Protein AF-A0A8B6ELU1-F1 (afdb_monomer)

Sequence (72 aa):
MPQYCSVPGCRNSGGHKFPEERELQLRWRVAIKRRDSTTKGLWKPGKHDVVCAAHFKEADYRFWTIRLDNFQ

InterPro domains:
  IPR006612 THAP-type zinc finger [PF05485] (5-59)
  IPR006612 THAP-type zinc finger [PS50950] (1-72)
  IPR006612 THAP-type zinc finger [SM00980] (3-71)
  IPR052224 THAP domain-containing protein [PTHR46927] (1-62)

Foldseek 3Di:
DFQAAPQPPGGDTDAADQDPDPVSSVVVLVVSVDADPPPRHRDDDDPRHHHHCVVDDPVVVPPDPPPPPPDD

Secondary structure (DSSP, 8-state):
---BBSSTT---B--EEPPSSHHHHHHHHHHHTPBPTTT-SB----TT-EE-GGGS-GGGG--SSTTSS---

Structure (mmCIF, N/CA/C/O backbone):
data_AF-A0A8B6ELU1-F1
#
_entry.id   AF-A0A8B6ELU1-F1
#
loop_
_atom_site.group_PDB
_atom_site.id
_atom_site.type_symbol
_atom_site.label_atom_id
_atom_site.label_alt_id
_atom_site.label_comp_id
_atom_site.label_asym_id
_atom_site.label_entity_id
_atom_site.label_seq_id
_atom_site.pdbx_PDB_ins_code
_atom_site.Cartn_x
_atom_site.Cartn_y
_atom_site.Cartn_z
_atom_site.occupancy
_atom_site.B_iso_or_equiv
_atom_site.auth_seq_id
_atom_site.auth_comp_id
_atom_site.auth_asym_id
_atom_site.auth_atom_id
_atom_site.pdbx_PDB_model_num
ATOM 1 N N . MET A 1 1 ? 16.093 0.762 9.149 1.00 51.75 1 MET A N 1
ATOM 2 C CA . MET A 1 1 ? 15.354 -0.518 9.241 1.00 51.75 1 MET A CA 1
ATOM 3 C C . MET A 1 1 ? 15.073 -1.012 7.830 1.00 51.75 1 MET A C 1
ATOM 5 O O . MET A 1 1 ? 14.645 -0.186 7.024 1.00 51.75 1 MET A O 1
ATOM 9 N N . PRO A 1 2 ? 15.346 -2.289 7.505 1.00 59.91 2 PRO A N 1
ATOM 10 C CA . PRO A 1 2 ? 14.966 -2.856 6.216 1.00 59.91 2 PRO A CA 1
ATOM 11 C C . PRO A 1 2 ? 13.449 -2.753 6.061 1.00 59.91 2 PRO A C 1
ATOM 13 O O . PRO A 1 2 ? 12.711 -3.103 6.981 1.00 59.91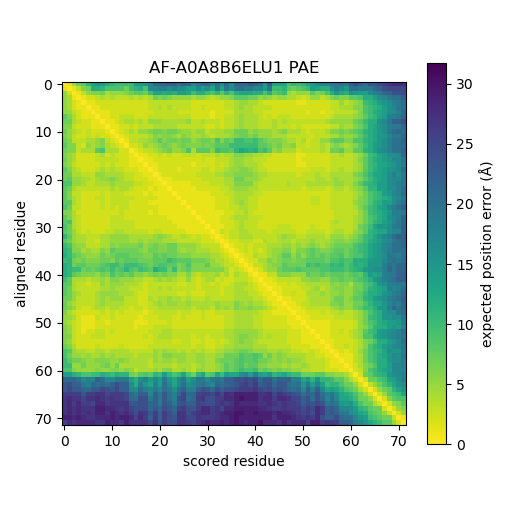 2 PRO A O 1
ATOM 16 N N . GLN A 1 3 ? 12.993 -2.233 4.925 1.00 77.38 3 GLN A N 1
ATOM 17 C CA . GLN A 1 3 ? 11.566 -2.172 4.626 1.00 77.38 3 GLN A CA 1
ATOM 18 C C . GLN A 1 3 ? 11.138 -3.538 4.094 1.00 77.38 3 GLN A C 1
ATOM 20 O O . GLN A 1 3 ? 11.606 -3.952 3.034 1.00 77.38 3 GLN A O 1
ATOM 25 N N . TYR A 1 4 ? 10.313 -4.263 4.847 1.00 87.88 4 TYR A N 1
ATOM 26 C CA . TYR A 1 4 ? 9.779 -5.562 4.433 1.00 87.88 4 TYR A CA 1
ATOM 27 C C . TYR A 1 4 ? 8.497 -5.383 3.622 1.00 87.88 4 TYR A C 1
ATOM 29 O O . TYR A 1 4 ? 7.753 -4.423 3.829 1.00 87.88 4 TYR A O 1
ATOM 37 N N . CYS A 1 5 ? 8.229 -6.320 2.714 1.00 92.06 5 CYS A N 1
ATOM 38 C CA . CYS A 1 5 ? 6.992 -6.313 1.946 1.00 92.06 5 CYS A CA 1
ATOM 39 C C . CYS A 1 5 ? 5.769 -6.452 2.871 1.00 92.0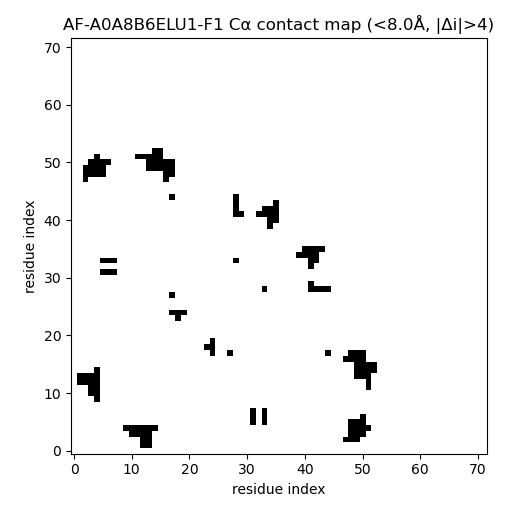6 5 CYS A C 1
ATOM 41 O O . CYS A 1 5 ? 5.707 -7.350 3.709 1.00 92.06 5 CYS A O 1
ATOM 43 N N . SER A 1 6 ? 4.760 -5.601 2.684 1.00 91.56 6 SER A N 1
ATOM 44 C CA . SER A 1 6 ? 3.514 -5.628 3.457 1.00 91.56 6 SER A CA 1
ATOM 45 C C . SER A 1 6 ? 2.589 -6.798 3.089 1.00 91.56 6 SER A C 1
ATOM 47 O O . SER A 1 6 ? 1.557 -6.975 3.743 1.00 91.56 6 SER A O 1
ATOM 49 N N . VAL A 1 7 ? 2.923 -7.584 2.056 1.00 92.00 7 VAL A N 1
ATOM 50 C CA . VAL A 1 7 ? 2.152 -8.761 1.632 1.00 92.00 7 VAL A CA 1
ATOM 51 C C . VAL A 1 7 ? 2.362 -9.916 2.615 1.00 92.00 7 VAL A C 1
ATOM 53 O O . VAL A 1 7 ? 3.500 -10.356 2.795 1.00 92.00 7 VAL A O 1
ATOM 56 N N . PRO A 1 8 ? 1.290 -10.449 3.237 1.00 90.44 8 PRO A N 1
ATOM 57 C CA . PRO A 1 8 ? 1.399 -11.581 4.149 1.00 90.44 8 PRO A CA 1
ATOM 58 C C . PRO A 1 8 ? 2.109 -12.776 3.504 1.00 90.44 8 PRO A C 1
ATOM 60 O O . PRO A 1 8 ? 1.764 -13.195 2.403 1.00 90.44 8 PRO A O 1
ATOM 63 N N . GLY A 1 9 ? 3.107 -13.327 4.198 1.00 89.81 9 GLY A N 1
ATOM 64 C CA . GLY A 1 9 ? 3.889 -14.472 3.721 1.00 89.81 9 GLY A CA 1
ATOM 65 C C . GLY A 1 9 ? 5.012 -14.127 2.735 1.00 89.81 9 GLY A C 1
ATOM 66 O O . GLY A 1 9 ? 5.842 -14.989 2.450 1.00 89.81 9 GLY A O 1
ATOM 67 N N . CYS A 1 10 ? 5.103 -12.881 2.260 1.00 92.00 10 CYS A N 1
ATOM 68 C CA . CYS A 1 10 ? 6.226 -12.437 1.443 1.00 92.00 10 CYS A CA 1
ATOM 69 C C . CYS A 1 10 ? 7.4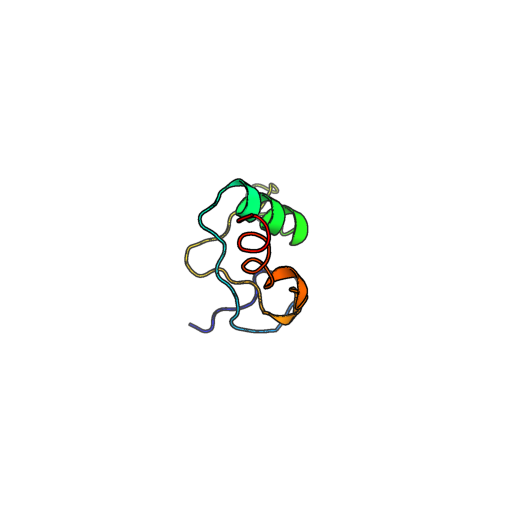59 -12.171 2.320 1.00 92.00 10 CYS A C 1
ATOM 71 O O . CYS A 1 10 ? 7.364 -11.538 3.369 1.00 92.00 10 CYS A O 1
ATOM 73 N N . ARG A 1 11 ? 8.627 -12.653 1.882 1.00 89.94 11 ARG A N 1
ATOM 74 C CA . ARG A 1 11 ? 9.916 -12.468 2.580 1.00 89.94 11 ARG A CA 1
ATOM 75 C C . ARG A 1 11 ? 10.849 -11.483 1.874 1.00 89.94 11 ARG A C 1
ATOM 77 O O . ARG A 1 11 ? 11.974 -11.281 2.319 1.00 89.94 11 ARG A O 1
ATOM 84 N N . ASN A 1 12 ? 10.389 -10.871 0.785 1.00 91.56 12 ASN A N 1
ATOM 85 C CA . ASN A 1 12 ? 11.171 -9.884 0.050 1.00 91.56 12 ASN A CA 1
ATOM 86 C C . ASN A 1 12 ? 11.209 -8.545 0.793 1.00 91.56 12 ASN A C 1
ATOM 88 O O . ASN A 1 12 ? 10.320 -8.209 1.583 1.00 91.56 12 ASN A O 1
ATOM 92 N N . SER A 1 13 ? 12.236 -7.762 0.488 1.00 86.81 13 SER A N 1
ATOM 93 C CA . SER A 1 13 ? 12.443 -6.417 1.011 1.00 86.81 13 SER A CA 1
ATOM 94 C C . SER A 1 13 ? 12.413 -5.374 -0.106 1.00 86.81 13 SER A C 1
ATOM 96 O O . SER A 1 13 ? 12.553 -5.685 -1.290 1.00 86.81 13 SER A O 1
ATOM 98 N N . GLY A 1 14 ? 12.201 -4.120 0.289 1.00 85.62 14 GLY A N 1
ATOM 99 C CA . GLY A 1 14 ? 12.103 -2.983 -0.615 1.00 85.62 14 GLY A CA 1
ATOM 100 C C . GLY A 1 14 ? 10.829 -2.981 -1.463 1.00 85.62 14 GLY A C 1
ATOM 101 O O . GLY A 1 14 ? 9.879 -3.726 -1.219 1.00 85.62 14 GLY A O 1
ATOM 102 N N . GLY A 1 15 ? 10.821 -2.105 -2.466 1.00 89.31 15 GLY A N 1
ATOM 103 C CA . GLY A 1 15 ? 9.736 -1.982 -3.434 1.00 89.31 15 GLY A CA 1
ATOM 104 C C . GLY A 1 15 ? 9.026 -0.637 -3.407 1.00 89.31 15 GLY A C 1
ATOM 105 O O . GLY A 1 15 ? 9.595 0.391 -3.036 1.00 89.31 15 GLY A O 1
ATOM 106 N N . HIS A 1 16 ? 7.772 -0.659 -3.842 1.00 91.44 16 HIS A N 1
ATOM 107 C CA . HIS A 1 16 ? 6.957 0.524 -4.064 1.00 91.44 16 HIS A CA 1
ATOM 108 C C . HIS A 1 16 ? 6.247 0.932 -2.783 1.00 91.44 16 HIS A C 1
ATOM 110 O O . HIS A 1 16 ? 5.628 0.108 -2.106 1.00 91.44 16 HIS A O 1
ATOM 116 N N . LYS A 1 17 ? 6.322 2.224 -2.462 1.00 92.81 17 LYS A N 1
ATOM 117 C CA . LYS A 1 17 ? 5.504 2.814 -1.403 1.00 92.81 17 LYS A CA 1
ATOM 118 C C . LYS A 1 17 ? 4.048 2.834 -1.83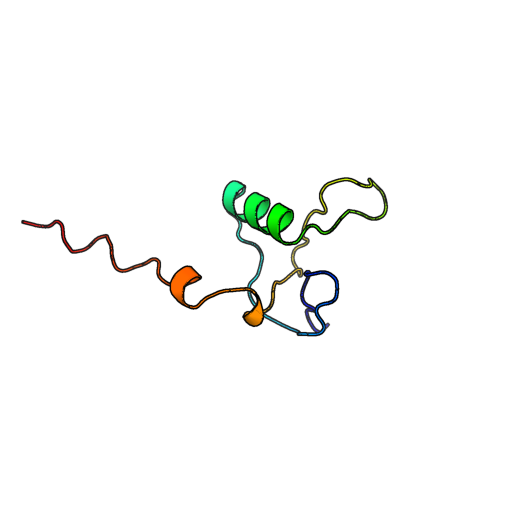7 1.00 92.81 17 LYS A C 1
ATOM 120 O O . LYS A 1 17 ? 3.746 2.911 -3.027 1.00 92.81 17 LYS A O 1
ATOM 125 N N . PHE A 1 18 ? 3.158 2.803 -0.854 1.00 91.62 18 PHE A N 1
ATOM 126 C CA . PHE A 1 18 ? 1.745 3.006 -1.123 1.00 91.62 18 PHE A CA 1
ATOM 127 C C . PHE A 1 18 ? 1.514 4.395 -1.737 1.00 91.62 18 PHE A C 1
ATOM 129 O O . PHE A 1 18 ? 2.120 5.367 -1.278 1.00 91.62 18 PHE A O 1
ATOM 136 N N . PRO A 1 19 ? 0.647 4.495 -2.756 1.00 91.19 19 PRO A N 1
ATOM 137 C CA . PRO A 1 19 ? 0.329 5.763 -3.394 1.00 91.19 19 PRO A CA 1
ATOM 138 C C . PRO A 1 19 ? -0.439 6.681 -2.437 1.00 91.19 19 PRO A C 1
ATOM 140 O O . PRO A 1 19 ? -1.116 6.214 -1.516 1.00 91.19 19 PRO A O 1
ATOM 143 N N . GLU A 1 20 ? -0.352 7.988 -2.677 1.00 89.06 20 GLU A N 1
ATOM 144 C CA . GLU A 1 20 ? -1.136 9.001 -1.956 1.00 89.06 20 GLU A CA 1
ATOM 145 C C . GLU A 1 20 ? -2.611 8.996 -2.387 1.00 89.06 20 GLU A C 1
ATOM 147 O O . GLU A 1 20 ? -3.498 9.303 -1.592 1.00 89.06 20 GLU A O 1
ATOM 152 N N . GLU A 1 21 ? -2.874 8.591 -3.632 1.00 92.00 21 GLU A N 1
ATOM 153 C CA . GLU A 1 21 ? -4.213 8.484 -4.209 1.00 92.00 21 GLU A CA 1
ATOM 154 C C . GLU A 1 21 ? -5.031 7.417 -3.464 1.00 92.00 21 GLU A C 1
ATOM 156 O O . GLU A 1 21 ? -4.646 6.245 -3.365 1.00 92.00 21 GLU A O 1
ATOM 161 N N . ARG A 1 22 ? -6.150 7.848 -2.873 1.00 90.56 22 ARG A N 1
ATOM 162 C CA . ARG A 1 22 ? -6.911 7.056 -1.903 1.00 90.56 22 ARG A CA 1
ATOM 163 C C . ARG A 1 22 ? -7.544 5.819 -2.535 1.00 90.56 22 ARG A C 1
ATOM 165 O O . ARG A 1 22 ? -7.587 4.779 -1.878 1.00 90.56 22 ARG A O 1
ATOM 172 N N . GLU A 1 23 ? -8.048 5.905 -3.760 1.00 92.44 23 GLU A N 1
ATOM 173 C CA . GLU A 1 23 ? -8.696 4.784 -4.436 1.00 92.44 23 GLU A CA 1
ATOM 174 C C . GLU A 1 23 ? -7.687 3.702 -4.805 1.00 92.44 23 GLU A C 1
ATOM 176 O O . GLU A 1 23 ? -7.898 2.532 -4.474 1.00 92.44 23 GLU A O 1
ATOM 181 N N . LEU A 1 24 ? -6.558 4.066 -5.414 1.00 91.12 24 LEU A N 1
ATOM 182 C CA . LEU A 1 24 ? -5.486 3.129 -5.731 1.00 91.12 24 LEU A CA 1
ATOM 183 C C . LEU A 1 24 ? -4.902 2.510 -4.460 1.00 91.12 24 LEU A C 1
ATOM 185 O O . LEU A 1 24 ? -4.709 1.293 -4.400 1.00 91.12 24 LEU A O 1
ATOM 189 N N . GLN A 1 25 ? -4.707 3.307 -3.406 1.00 92.19 25 GLN A N 1
ATOM 190 C CA . GLN A 1 25 ? -4.259 2.797 -2.113 1.00 92.19 25 GLN A CA 1
ATOM 191 C C . GLN A 1 25 ? -5.257 1.785 -1.526 1.00 92.19 25 GLN A C 1
ATOM 193 O O . GLN A 1 25 ? -4.850 0.749 -0.996 1.00 92.19 25 GLN A O 1
ATOM 198 N N . LEU A 1 26 ? -6.566 2.040 -1.631 1.00 92.44 26 LEU A N 1
ATOM 199 C CA . LEU A 1 26 ? -7.601 1.092 -1.211 1.00 92.44 26 LEU A CA 1
ATOM 200 C C . LEU A 1 26 ? -7.562 -0.197 -2.037 1.00 92.44 26 LEU A C 1
ATOM 202 O O . LEU A 1 26 ? -7.603 -1.279 -1.452 1.00 92.44 26 LEU A O 1
ATOM 206 N N . ARG A 1 27 ? -7.409 -0.106 -3.364 1.00 92.50 27 ARG A N 1
ATOM 207 C CA . ARG A 1 27 ? -7.270 -1.279 -4.245 1.00 92.50 27 ARG A CA 1
ATOM 208 C C . ARG A 1 27 ? -6.080 -2.144 -3.836 1.00 92.50 27 ARG A C 1
ATOM 210 O O . ARG A 1 27 ? -6.227 -3.359 -3.721 1.00 92.50 27 ARG A O 1
ATOM 217 N N . TRP A 1 28 ? -4.939 -1.528 -3.523 1.00 93.62 28 TRP A N 1
ATOM 218 C CA . TRP A 1 28 ? -3.764 -2.245 -3.022 1.00 93.62 28 TRP A CA 1
ATOM 219 C C . TRP A 1 28 ? -4.054 -2.941 -1.694 1.00 93.62 28 TRP A C 1
ATOM 221 O O . TRP A 1 28 ? -3.796 -4.133 -1.551 1.00 93.62 28 TRP A O 1
ATOM 231 N N . ARG A 1 29 ? -4.647 -2.237 -0.723 1.00 92.25 29 ARG A N 1
ATOM 232 C CA . ARG A 1 29 ? -4.995 -2.814 0.589 1.00 92.25 29 ARG A CA 1
ATOM 233 C C . ARG A 1 29 ? -5.925 -4.022 0.454 1.00 92.25 29 ARG A C 1
ATOM 235 O O . ARG A 1 29 ? -5.718 -5.030 1.129 1.00 92.25 29 ARG A O 1
ATOM 242 N N . VAL A 1 30 ? -6.916 -3.933 -0.433 1.00 91.81 30 VAL A N 1
ATOM 243 C CA . VAL A 1 30 ? -7.841 -5.034 -0.731 1.00 91.81 30 VAL A CA 1
ATOM 244 C C . VAL A 1 30 ? -7.115 -6.201 -1.402 1.00 91.81 30 VAL A C 1
ATOM 246 O O . VAL A 1 30 ? -7.341 -7.341 -1.007 1.00 91.81 30 VAL A O 1
ATOM 249 N N . ALA A 1 31 ? -6.216 -5.944 -2.356 1.00 91.94 31 ALA A N 1
ATOM 250 C CA . ALA A 1 31 ? -5.437 -6.986 -3.030 1.00 91.94 31 ALA A CA 1
ATOM 251 C C . ALA A 1 31 ? -4.490 -7.730 -2.072 1.00 91.94 31 ALA A C 1
ATOM 253 O O . ALA A 1 31 ? -4.377 -8.952 -2.130 1.00 91.94 31 ALA A O 1
ATOM 254 N N . ILE A 1 32 ? -3.867 -7.000 -1.145 1.00 91.56 32 ILE A N 1
ATOM 255 C CA . ILE A 1 32 ? -2.954 -7.543 -0.133 1.00 91.56 32 ILE A CA 1
ATOM 256 C C . ILE A 1 32 ? -3.697 -8.425 0.885 1.00 91.56 32 ILE A C 1
ATOM 258 O O . ILE A 1 32 ? -3.096 -9.321 1.479 1.00 91.56 32 ILE A O 1
ATOM 262 N N . LYS A 1 33 ? -4.998 -8.176 1.107 1.00 87.56 33 LYS A N 1
ATOM 263 C CA . LYS A 1 33 ? -5.867 -8.916 2.046 1.00 87.56 33 LYS A CA 1
ATOM 264 C C . LYS A 1 33 ? -5.298 -9.032 3.466 1.00 87.56 33 LYS A C 1
ATOM 266 O O . LYS A 1 33 ? -5.666 -9.929 4.226 1.00 87.56 33 LYS A O 1
ATOM 271 N N . ARG A 1 34 ? -4.422 -8.104 3.857 1.00 87.94 34 ARG A N 1
ATOM 272 C CA . ARG A 1 34 ? -3.898 -8.027 5.219 1.00 87.94 34 ARG A CA 1
ATOM 273 C C . ARG A 1 34 ? -4.994 -7.501 6.138 1.00 87.94 34 ARG A C 1
ATOM 275 O O . ARG A 1 34 ? -5.600 -6.460 5.878 1.00 87.94 34 ARG A O 1
ATOM 282 N N . ARG A 1 35 ? -5.241 -8.233 7.220 1.00 87.00 35 ARG A N 1
ATOM 283 C CA . ARG A 1 35 ? -6.155 -7.810 8.281 1.00 87.00 35 ARG A CA 1
ATOM 284 C C . ARG A 1 35 ? -5.379 -7.132 9.393 1.00 87.00 35 ARG A C 1
ATOM 286 O O . ARG A 1 35 ? -4.254 -7.519 9.704 1.00 87.00 35 ARG A O 1
ATOM 293 N N . ASP A 1 36 ? -6.002 -6.127 9.980 1.00 84.75 36 ASP A N 1
ATOM 294 C CA . ASP A 1 36 ? -5.501 -5.506 11.193 1.00 84.75 36 ASP A CA 1
ATOM 295 C C . ASP A 1 36 ? -5.668 -6.478 12.372 1.00 84.75 36 ASP A C 1
ATOM 297 O O . ASP A 1 36 ? -6.733 -7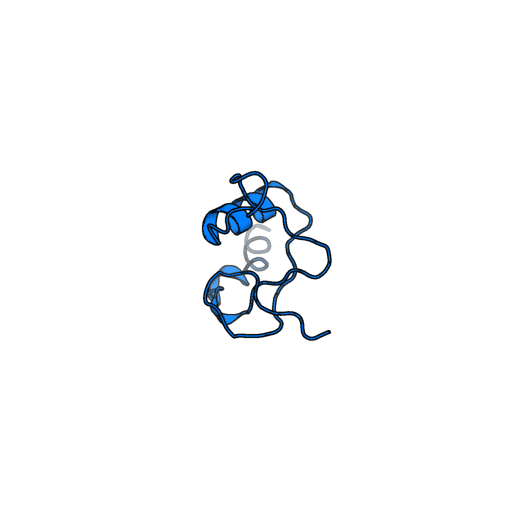.073 12.554 1.00 84.75 36 ASP A O 1
ATOM 301 N N . SER A 1 37 ? -4.614 -6.685 13.162 1.00 82.25 37 SER A N 1
ATOM 302 C CA . SER A 1 37 ? -4.640 -7.645 14.273 1.00 82.25 37 SER A CA 1
ATOM 303 C C . SER A 1 37 ? -5.599 -7.228 15.387 1.00 82.25 37 SER A C 1
ATOM 305 O O . SER A 1 37 ? -6.194 -8.104 16.026 1.00 82.25 37 SER A O 1
ATOM 307 N N . THR A 1 38 ? -5.756 -5.916 15.574 1.00 84.31 38 THR A N 1
ATOM 308 C CA . THR A 1 38 ? -6.457 -5.278 16.691 1.00 84.31 38 THR A CA 1
ATOM 309 C C . THR A 1 38 ? -7.921 -5.042 16.348 1.00 84.31 38 THR A C 1
ATOM 311 O O . THR A 1 38 ? -8.807 -5.494 17.063 1.00 84.31 38 THR A O 1
ATOM 314 N N . THR A 1 39 ? -8.188 -4.387 15.219 1.00 85.56 39 THR A N 1
ATOM 315 C CA . THR A 1 39 ? -9.553 -4.025 14.797 1.00 85.56 39 THR A CA 1
ATOM 316 C C . THR A 1 39 ? -10.235 -5.112 13.967 1.00 85.56 39 THR A C 1
ATOM 318 O O . THR A 1 39 ? -11.421 -4.998 13.672 1.00 85.56 39 THR A O 1
ATOM 321 N N . LYS A 1 40 ? -9.493 -6.149 13.539 1.00 83.88 40 LYS A N 1
ATOM 322 C CA . LYS A 1 40 ? -9.930 -7.203 12.595 1.00 83.88 40 LYS A CA 1
ATOM 323 C C . LYS A 1 40 ? -10.405 -6.688 11.227 1.00 83.88 40 LYS A C 1
ATOM 325 O O . LYS A 1 40 ? -10.826 -7.491 10.391 1.00 83.88 40 LYS A O 1
ATOM 330 N N . GLY A 1 41 ? -10.303 -5.381 10.984 1.00 86.25 41 GLY A N 1
ATOM 331 C CA . GLY A 1 41 ? -10.713 -4.706 9.760 1.00 86.25 41 GLY A CA 1
ATOM 332 C C . GLY A 1 41 ? -9.622 -4.657 8.691 1.00 86.25 41 GLY A C 1
ATOM 333 O O . GLY A 1 41 ? -8.586 -5.327 8.777 1.00 86.25 41 GLY A O 1
ATOM 334 N N . LEU A 1 42 ? -9.865 -3.840 7.662 1.00 87.88 42 LEU A N 1
ATOM 335 C CA . LEU A 1 42 ? -8.912 -3.607 6.579 1.00 87.88 42 LEU A CA 1
ATOM 336 C C . LEU A 1 42 ? -7.693 -2.849 7.114 1.00 87.88 42 LEU A C 1
ATOM 338 O O . LEU A 1 42 ? -7.785 -1.664 7.445 1.00 87.88 42 LEU A O 1
ATOM 342 N N . TRP A 1 43 ? -6.542 -3.517 7.138 1.00 90.56 43 TRP A N 1
ATOM 343 C CA . TRP A 1 43 ? -5.286 -2.933 7.600 1.00 90.56 43 TRP A CA 1
ATOM 344 C C . TRP A 1 43 ? -4.941 -1.643 6.842 1.00 90.56 43 TRP A C 1
ATOM 346 O O . TRP A 1 43 ? -5.220 -1.529 5.644 1.00 90.56 43 TRP A O 1
ATOM 356 N N . LYS A 1 44 ? -4.359 -0.659 7.537 1.00 89.75 44 LYS A N 1
ATOM 357 C CA . LYS A 1 44 ? -3.940 0.628 6.967 1.00 89.75 44 LYS A CA 1
ATOM 358 C C . LYS A 1 44 ? -2.405 0.695 6.891 1.00 89.75 44 LYS A C 1
ATOM 360 O O . LYS A 1 44 ? -1.767 0.478 7.919 1.00 89.75 44 LYS A O 1
ATOM 365 N N . PRO A 1 45 ? -1.822 1.023 5.723 1.00 90.12 45 PRO A N 1
ATOM 366 C CA . PRO A 1 45 ? -0.380 1.184 5.585 1.00 90.12 45 PRO A CA 1
ATOM 367 C C . PRO A 1 45 ? 0.118 2.438 6.311 1.00 90.12 45 PRO A C 1
ATOM 369 O O . PRO A 1 45 ? -0.541 3.481 6.310 1.00 90.12 45 PRO A O 1
ATOM 372 N N . GLY A 1 46 ? 1.291 2.332 6.924 1.00 88.56 46 GLY A N 1
ATOM 373 C CA . GLY A 1 46 ? 2.074 3.438 7.458 1.00 88.56 46 GLY A CA 1
ATOM 374 C C . GLY A 1 46 ? 3.074 4.000 6.441 1.00 88.56 46 GLY A C 1
ATOM 375 O O . GLY A 1 46 ? 3.223 3.503 5.328 1.00 88.56 46 GLY A O 1
ATOM 376 N N . LYS A 1 47 ? 3.817 5.039 6.847 1.00 86.50 47 LYS A N 1
ATOM 377 C CA . LYS A 1 47 ? 4.786 5.772 5.997 1.00 86.50 47 LYS A CA 1
ATOM 378 C C . LYS A 1 47 ? 5.915 4.901 5.427 1.00 86.50 47 LYS A C 1
ATOM 380 O O . LYS A 1 47 ? 6.542 5.255 4.430 1.00 86.50 47 LYS A O 1
ATOM 385 N N . HIS A 1 48 ? 6.210 3.803 6.107 1.00 87.81 48 HIS A N 1
ATOM 386 C CA . HIS A 1 48 ? 7.325 2.916 5.802 1.00 87.81 48 HIS A CA 1
ATOM 387 C C . HIS A 1 48 ? 6.878 1.620 5.114 1.00 87.81 48 HIS A C 1
ATOM 389 O O . HIS A 1 48 ? 7.718 0.879 4.622 1.00 87.81 48 HIS A O 1
ATOM 395 N N . ASP A 1 49 ? 5.572 1.366 5.028 1.00 90.38 49 ASP A N 1
ATOM 396 C CA . ASP A 1 49 ? 5.051 0.175 4.373 1.00 90.38 49 ASP A CA 1
ATOM 397 C C . ASP A 1 49 ? 5.279 0.221 2.857 1.00 90.38 49 ASP A C 1
ATOM 399 O O . ASP A 1 49 ? 5.063 1.243 2.197 1.00 90.38 49 ASP A O 1
ATOM 403 N N . VAL A 1 50 ? 5.721 -0.910 2.307 1.00 93.19 50 VAL A N 1
ATOM 404 C CA . VAL A 1 50 ? 6.064 -1.067 0.890 1.00 93.19 50 VAL A CA 1
ATOM 405 C C . VAL A 1 50 ? 5.594 -2.415 0.364 1.00 93.19 50 VAL A C 1
ATOM 407 O O . VAL A 1 50 ? 5.441 -3.377 1.113 1.00 93.19 50 VAL A O 1
ATOM 410 N N . VAL A 1 51 ? 5.403 -2.509 -0.948 1.00 93.00 51 VAL A N 1
ATOM 411 C CA . VAL A 1 51 ? 5.122 -3.765 -1.647 1.00 93.00 51 VAL A CA 1
ATOM 412 C C . VAL A 1 51 ? 6.259 -4.039 -2.623 1.00 93.00 51 VAL A C 1
ATOM 414 O O . VAL A 1 51 ? 6.583 -3.189 -3.454 1.00 93.00 51 VAL A O 1
ATOM 417 N N . CYS A 1 52 ? 6.885 -5.212 -2.524 1.00 93.56 52 CYS A N 1
ATOM 418 C CA . CYS A 1 52 ? 8.009 -5.566 -3.388 1.00 93.56 52 CYS A CA 1
ATOM 419 C C . CYS A 1 52 ? 7.580 -5.672 -4.862 1.00 93.56 52 CYS A C 1
ATOM 421 O O . CYS A 1 52 ? 6.432 -6.002 -5.167 1.00 93.56 52 CYS A O 1
ATOM 423 N N . ALA A 1 53 ? 8.519 -5.418 -5.779 1.00 91.88 53 ALA A N 1
ATOM 424 C CA . ALA A 1 53 ? 8.258 -5.408 -7.222 1.00 91.88 53 ALA A CA 1
ATOM 425 C C . ALA A 1 53 ? 7.706 -6.747 -7.754 1.00 91.88 53 ALA A C 1
ATOM 427 O O . ALA A 1 53 ? 6.978 -6.762 -8.736 1.00 91.88 53 ALA A O 1
ATOM 428 N N . ALA A 1 54 ? 7.975 -7.864 -7.067 1.00 92.69 54 ALA A N 1
ATOM 429 C CA . ALA A 1 54 ? 7.488 -9.191 -7.453 1.00 92.69 54 ALA A CA 1
ATOM 430 C C . ALA A 1 54 ? 5.951 -9.330 -7.452 1.00 92.69 54 ALA A C 1
ATOM 432 O O . ALA A 1 54 ? 5.428 -10.292 -8.007 1.00 92.69 54 ALA A O 1
ATOM 433 N N . HIS A 1 55 ? 5.223 -8.404 -6.817 1.00 91.88 55 HIS A N 1
ATOM 434 C CA . HIS A 1 55 ? 3.755 -8.392 -6.818 1.00 91.88 55 HIS A CA 1
ATOM 435 C C . HIS A 1 55 ? 3.142 -7.523 -7.920 1.00 91.88 55 HIS A C 1
ATOM 437 O O . HIS A 1 55 ? 1.918 -7.454 -8.019 1.00 91.88 55 HIS A O 1
ATOM 443 N N . PHE A 1 56 ? 3.973 -6.883 -8.736 1.00 90.88 56 PHE A N 1
ATOM 444 C CA . PHE A 1 56 ? 3.549 -6.080 -9.872 1.00 90.88 56 PHE A CA 1
ATOM 445 C C . PHE A 1 56 ? 3.940 -6.782 -11.163 1.00 90.88 56 PHE A C 1
ATOM 447 O O . PHE A 1 56 ? 4.958 -7.470 -11.244 1.00 90.88 56 PHE A O 1
ATOM 454 N N . LYS A 1 57 ? 3.122 -6.601 -12.191 1.00 90.06 57 LYS A N 1
ATOM 455 C CA . LYS A 1 57 ? 3.447 -6.996 -13.557 1.00 90.06 57 LYS A CA 1
ATOM 456 C C . LYS A 1 57 ? 4.087 -5.808 -14.257 1.00 90.06 57 LYS A C 1
ATOM 458 O O . LYS A 1 57 ? 3.778 -4.661 -13.955 1.00 90.06 57 LYS A O 1
ATOM 463 N N . GLU A 1 58 ? 4.909 -6.066 -15.269 1.00 86.31 58 GLU A N 1
ATOM 464 C CA . GLU A 1 58 ? 5.490 -4.993 -16.089 1.00 86.31 58 GLU A CA 1
ATOM 465 C C . GLU A 1 58 ? 4.428 -4.053 -16.681 1.00 86.31 58 GLU A C 1
ATOM 467 O O . GLU A 1 58 ? 4.656 -2.851 -16.796 1.00 86.31 58 GLU A O 1
ATOM 472 N N . ALA A 1 59 ? 3.249 -4.585 -17.013 1.00 85.81 59 ALA A N 1
ATOM 473 C CA . ALA A 1 59 ? 2.121 -3.804 -17.510 1.00 85.81 59 ALA A CA 1
ATOM 474 C C . ALA A 1 59 ? 1.590 -2.781 -16.489 1.00 85.81 59 ALA A C 1
ATOM 476 O O . ALA A 1 59 ? 1.123 -1.723 -16.898 1.00 85.81 59 ALA A O 1
ATOM 477 N N . ASP A 1 60 ? 1.708 -3.047 -15.184 1.00 82.06 60 ASP A N 1
ATOM 478 C CA . ASP A 1 60 ? 1.232 -2.139 -14.131 1.00 82.06 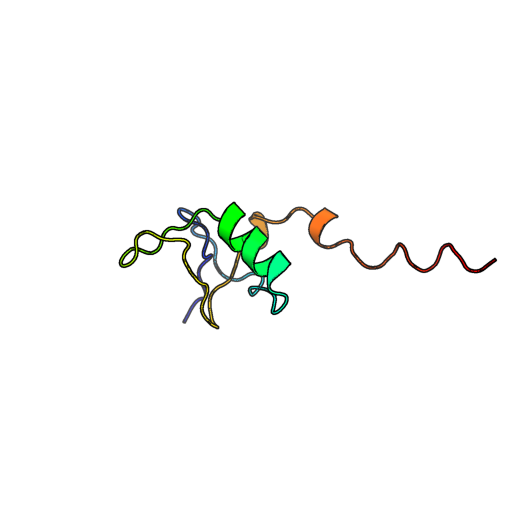60 ASP A CA 1
ATOM 479 C C . ASP A 1 60 ? 2.066 -0.846 -14.063 1.00 82.06 60 ASP A C 1
ATOM 481 O O . ASP A 1 60 ? 1.589 0.181 -13.584 1.00 82.06 60 ASP A O 1
ATOM 485 N N . TYR A 1 61 ? 3.296 -0.869 -14.590 1.00 81.38 61 TYR A N 1
ATOM 486 C CA . TYR A 1 61 ? 4.173 0.303 -14.689 1.00 81.38 61 TYR A CA 1
ATOM 487 C C . TYR A 1 61 ? 3.946 1.122 -15.963 1.00 81.38 61 TYR A C 1
ATOM 489 O O . TYR A 1 61 ? 4.448 2.241 -16.082 1.00 81.38 61 TYR A O 1
ATOM 497 N N . ARG A 1 62 ? 3.206 0.585 -16.940 1.00 70.31 62 ARG A N 1
ATOM 498 C CA . ARG A 1 62 ? 3.003 1.224 -18.243 1.00 70.31 62 ARG A CA 1
ATOM 499 C C . ARG A 1 62 ? 1.804 2.166 -18.201 1.00 70.31 62 ARG A C 1
ATOM 501 O O . ARG A 1 62 ? 0.756 1.883 -18.766 1.00 70.31 62 ARG A O 1
ATOM 508 N N . PHE A 1 63 ? 1.992 3.328 -17.587 1.00 64.56 63 PHE A N 1
ATOM 509 C CA . PHE A 1 63 ? 1.088 4.470 -17.734 1.00 64.56 63 PHE A CA 1
ATOM 510 C C . PHE A 1 63 ? 1.882 5.717 -18.125 1.00 64.56 63 PHE A C 1
ATOM 512 O O . PHE A 1 63 ? 2.153 6.584 -17.301 1.00 64.56 63 PHE A O 1
ATOM 519 N N . TRP A 1 64 ? 2.261 5.809 -19.402 1.00 52.94 64 TRP A N 1
ATOM 520 C CA . TRP A 1 64 ? 2.659 7.096 -19.990 1.00 52.94 64 TRP A CA 1
ATOM 521 C C . TRP A 1 64 ? 2.305 7.244 -21.480 1.00 52.94 64 TRP A C 1
ATOM 523 O O . TRP A 1 64 ? 2.076 8.357 -21.934 1.00 52.94 64 TRP A O 1
ATOM 533 N N . THR A 1 65 ? 2.170 6.164 -22.256 1.00 52.47 65 THR A N 1
ATOM 534 C CA . THR A 1 65 ? 2.129 6.314 -23.727 1.00 52.47 65 THR A CA 1
ATOM 535 C C . THR A 1 65 ? 0.759 6.653 -24.343 1.00 52.47 65 THR A C 1
ATOM 537 O O . THR A 1 65 ? 0.727 7.142 -25.460 1.00 52.47 65 THR A O 1
ATOM 540 N N . ILE A 1 66 ? -0.385 6.510 -23.657 1.00 52.44 66 ILE A N 1
ATOM 541 C CA . ILE A 1 66 ? -1.715 6.682 -24.308 1.00 52.44 66 ILE A CA 1
ATOM 542 C C . ILE A 1 66 ? -2.244 8.133 -24.272 1.00 52.44 66 ILE A C 1
ATOM 544 O O . ILE A 1 66 ? -3.439 8.374 -24.113 1.00 52.44 66 ILE A O 1
ATOM 548 N N . ARG A 1 67 ? -1.366 9.138 -24.374 1.00 50.62 67 ARG A N 1
ATOM 549 C CA . ARG A 1 67 ? -1.781 10.550 -24.518 1.00 50.62 67 ARG A CA 1
ATOM 550 C C . ARG A 1 67 ? -1.017 11.343 -25.582 1.00 50.62 67 ARG A C 1
ATOM 552 O O . ARG A 1 67 ? -1.075 12.566 -25.554 1.00 50.62 67 A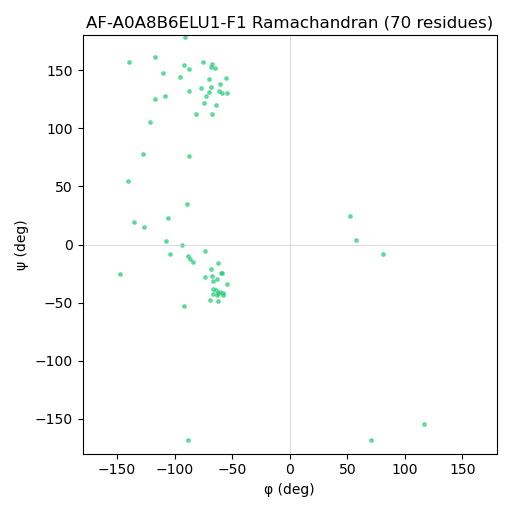RG A O 1
ATOM 559 N N . LEU A 1 68 ? -0.361 10.677 -26.537 1.00 54.59 68 LEU A N 1
ATOM 560 C CA . LEU A 1 68 ? 0.254 11.34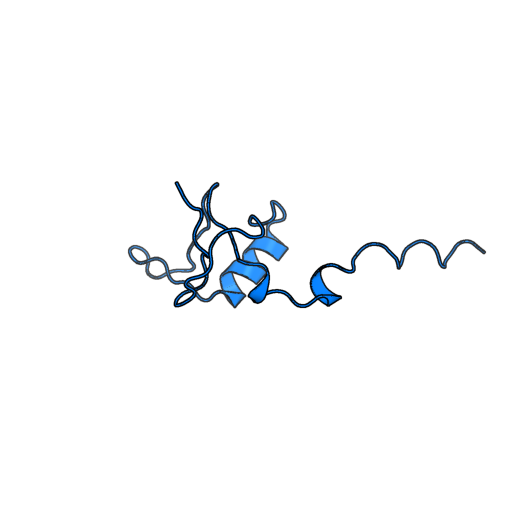9 -27.694 1.00 54.59 68 LEU A 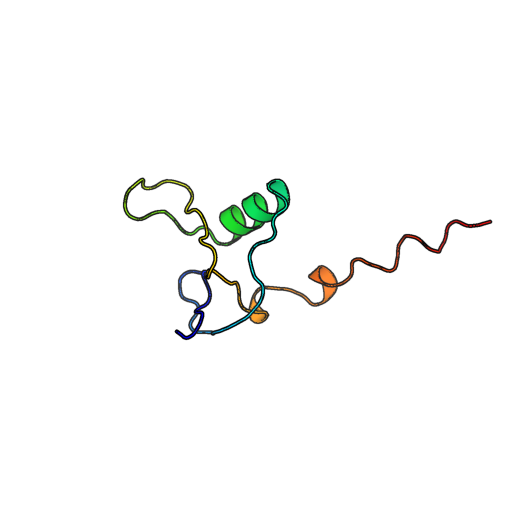CA 1
ATOM 561 C C . LEU A 1 68 ? -0.169 10.790 -29.066 1.00 54.59 68 LEU A C 1
ATOM 563 O O . LEU A 1 68 ? 0.427 11.169 -30.063 1.00 54.59 68 LEU A O 1
ATOM 567 N N . ASP A 1 69 ? -1.240 9.992 -29.146 1.00 53.84 69 ASP A N 1
ATOM 568 C CA . ASP A 1 69 ? -1.801 9.525 -30.433 1.00 53.84 69 ASP A CA 1
ATOM 569 C C . ASP A 1 69 ? -3.123 10.232 -30.805 1.00 53.84 69 ASP A C 1
ATOM 571 O O . ASP A 1 69 ? -3.946 9.689 -31.533 1.00 53.84 69 ASP A O 1
ATOM 575 N N . ASN A 1 70 ? -3.381 11.426 -30.258 1.00 51.44 70 ASN A N 1
ATOM 576 C CA . ASN A 1 70 ? -4.544 12.255 -30.614 1.00 51.44 70 ASN A CA 1
ATOM 577 C C . ASN A 1 70 ? -4.167 13.741 -30.686 1.00 51.44 70 ASN A C 1
ATOM 579 O O . ASN A 1 70 ? -4.775 14.588 -30.033 1.00 51.44 70 ASN A O 1
ATOM 583 N N . PHE A 1 71 ? -3.150 14.060 -31.482 1.00 51.44 71 PHE A N 1
ATOM 584 C CA . PHE A 1 71 ? -3.093 15.366 -32.127 1.00 51.44 71 PHE A CA 1
ATOM 585 C C . PHE A 1 71 ? -3.039 15.126 -33.633 1.00 51.44 71 PHE A C 1
ATOM 587 O O . PHE A 1 71 ? -2.063 14.595 -34.159 1.00 51.44 71 PHE A O 1
ATOM 594 N N . GLN A 1 72 ? -4.190 15.402 -34.238 1.00 55.31 72 GLN A N 1
ATOM 595 C CA . GLN A 1 72 ? -4.477 15.410 -35.665 1.00 55.31 72 GLN A CA 1
ATOM 596 C C . GLN A 1 72 ? -3.699 16.520 -36.375 1.00 55.31 72 GLN A C 1
ATOM 598 O O . GLN A 1 72 ? -3.450 17.563 -35.725 1.00 55.31 72 GLN A O 1
#

Mean predicted aligned error: 7.74 Å

Organism: Mytilus galloprovincialis (NCBI:txid29158)

Solvent-accessible surface area (backbone atoms only — not comparable to full-atom values): 4713 Å² total; per-residue (Å²): 130,88,40,51,25,65,40,78,92,53,87,51,62,43,60,46,63,73,59,88,53,64,66,63,36,49,53,48,42,61,72,48,64,44,62,28,89,84,79,66,42,83,41,79,82,58,100,69,41,20,42,31,62,88,81,54,56,78,71,78,72,69,80,74,75,94,78,75,88,82,76,130

pLDDT: mean 83.23, std 13.6, range [50.62, 93.62]

Radius of gyration: 15.14 Å; Cα contacts (8 Å, |Δi|>4): 77; chains: 1; bounding box: 26×30×52 Å